Protein AF-A0A7J6CKR4-F1 (afdb_monomer_lite)

Structure (mmCIF, N/CA/C/O backbone):
data_AF-A0A7J6CKR4-F1
#
_entry.id   AF-A0A7J6CKR4-F1
#
loop_
_atom_site.group_PDB
_atom_site.id
_atom_site.type_symbol
_atom_site.label_atom_id
_atom_site.label_alt_id
_atom_site.label_comp_id
_atom_site.label_asym_id
_atom_site.label_entity_id
_atom_site.label_seq_id
_atom_site.pdbx_PDB_ins_code
_atom_site.Cartn_x
_atom_site.Cartn_y
_atom_site.Cartn_z
_atom_site.occupancy
_atom_site.B_iso_or_equiv
_atom_site.auth_seq_id
_atom_site.auth_comp_id
_atom_site.auth_asym_id
_atom_site.auth_atom_id
_atom_site.pdbx_PDB_model_num
ATOM 1 N N . MET A 1 1 ? 47.985 51.651 -27.385 1.00 38.03 1 MET A N 1
ATOM 2 C CA . MET A 1 1 ? 48.043 50.755 -26.209 1.00 38.03 1 MET A CA 1
ATOM 3 C C . MET A 1 1 ? 46.885 49.778 -26.305 1.00 38.03 1 MET A C 1
ATOM 5 O O . MET A 1 1 ? 45.749 50.221 -26.377 1.00 38.03 1 MET A O 1
ATOM 9 N N . LYS A 1 2 ? 47.169 48.479 -26.422 1.00 36.41 2 LYS A N 1
ATOM 10 C CA . LYS A 1 2 ? 46.171 47.414 -26.587 1.00 36.41 2 LYS A CA 1
ATOM 11 C C . LYS A 1 2 ? 46.397 46.436 -25.431 1.00 36.41 2 LYS A C 1
ATOM 13 O O . LYS A 1 2 ? 47.504 45.906 -25.356 1.00 36.41 2 LYS A O 1
ATOM 18 N N . PRO A 1 3 ? 45.452 46.262 -24.494 1.00 44.94 3 PRO A N 1
ATOM 19 C CA . PRO A 1 3 ? 45.670 45.364 -23.374 1.00 44.94 3 PRO A CA 1
ATOM 20 C C . PRO A 1 3 ? 45.504 43.923 -23.857 1.00 44.94 3 PRO A C 1
ATOM 22 O O . PRO A 1 3 ? 44.447 43.519 -24.341 1.00 44.94 3 PRO A O 1
ATOM 25 N N . THR A 1 4 ? 46.588 43.162 -23.758 1.00 44.41 4 THR A N 1
ATOM 26 C CA . THR A 1 4 ? 46.622 41.716 -23.959 1.00 44.41 4 THR A CA 1
ATOM 27 C C . THR A 1 4 ? 45.919 41.071 -22.768 1.00 44.41 4 THR A C 1
ATOM 29 O O . THR A 1 4 ? 46.426 41.093 -21.648 1.00 44.41 4 THR A O 1
ATOM 32 N N . MET A 1 5 ? 44.706 40.568 -22.990 1.00 39.56 5 MET A N 1
ATOM 33 C CA . MET A 1 5 ? 43.895 39.924 -21.960 1.00 39.56 5 MET A CA 1
ATOM 34 C C . MET A 1 5 ? 44.399 38.491 -21.753 1.00 39.56 5 MET A C 1
ATOM 36 O O . MET A 1 5 ? 44.348 37.667 -22.665 1.00 39.56 5 MET A O 1
ATOM 40 N N . ASN A 1 6 ? 44.944 38.229 -20.565 1.00 45.00 6 ASN A N 1
ATOM 41 C CA . ASN A 1 6 ? 45.543 36.956 -20.179 1.00 45.00 6 ASN A CA 1
ATOM 42 C C . ASN A 1 6 ? 44.523 35.807 -20.238 1.00 45.00 6 ASN A C 1
ATOM 44 O O . ASN A 1 6 ? 43.466 35.848 -19.613 1.00 45.00 6 ASN A O 1
ATOM 48 N N . GLN A 1 7 ? 44.897 34.765 -20.980 1.00 51.84 7 GLN A N 1
ATOM 49 C CA . GLN A 1 7 ? 44.116 33.575 -21.316 1.00 51.84 7 GLN A CA 1
ATOM 50 C C . GLN A 1 7 ? 44.560 32.311 -20.524 1.00 51.84 7 GLN A C 1
ATOM 52 O O . GLN A 1 7 ? 45.023 31.354 -21.144 1.00 51.84 7 GLN A O 1
ATOM 57 N N . PRO A 1 8 ? 44.453 32.254 -19.175 1.00 47.34 8 PRO A N 1
ATOM 58 C CA . PRO A 1 8 ? 44.511 30.965 -18.464 1.00 47.34 8 PRO A CA 1
ATOM 59 C C . PRO A 1 8 ? 43.254 30.612 -17.637 1.00 47.34 8 PRO A C 1
ATOM 61 O O . PRO A 1 8 ? 43.074 29.448 -17.286 1.00 47.34 8 PRO A O 1
ATOM 64 N N . GLU A 1 9 ? 42.346 31.557 -17.376 1.00 49.00 9 GLU A N 1
ATOM 65 C CA . GLU A 1 9 ? 41.228 31.377 -16.423 1.00 49.00 9 GLU A CA 1
ATOM 66 C C . GLU A 1 9 ? 39.993 30.675 -17.032 1.00 49.00 9 GLU A C 1
ATOM 68 O O . GLU A 1 9 ? 39.243 29.983 -16.345 1.00 49.00 9 GLU A O 1
ATOM 73 N N . THR A 1 10 ? 39.784 30.780 -18.348 1.00 50.75 10 THR A N 1
ATOM 74 C CA . THR A 1 10 ? 38.539 30.328 -1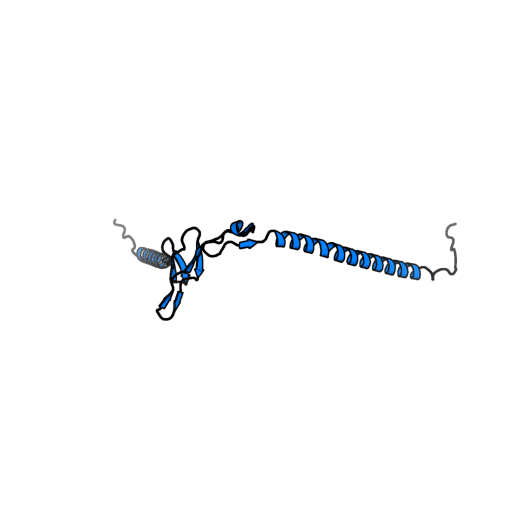9.003 1.00 50.75 10 THR A CA 1
ATOM 75 C C . THR A 1 10 ? 38.391 28.802 -19.041 1.00 50.75 10 THR A C 1
ATOM 77 O O . THR A 1 10 ? 37.280 28.281 -19.003 1.00 50.75 10 THR A O 1
ATOM 80 N N . LYS A 1 11 ? 39.506 28.059 -19.085 1.00 50.47 11 LYS A N 1
ATOM 81 C CA . LYS A 1 11 ? 39.495 26.588 -19.208 1.00 50.47 11 LYS A CA 1
ATOM 82 C C . LYS A 1 11 ? 39.153 25.878 -17.895 1.00 50.47 11 LYS A C 1
ATOM 84 O O . LYS A 1 11 ? 38.508 24.834 -17.928 1.00 50.47 11 LYS A O 1
ATOM 89 N N . ARG A 1 12 ? 39.548 26.442 -16.746 1.00 50.53 12 ARG A N 1
ATOM 90 C CA . ARG A 1 12 ? 39.212 25.881 -15.424 1.00 50.53 12 ARG A CA 1
ATOM 91 C C . ARG A 1 12 ? 37.741 26.081 -15.084 1.00 50.53 12 ARG A C 1
ATOM 93 O O . ARG A 1 12 ? 37.112 25.148 -14.601 1.00 50.53 12 ARG A O 1
ATOM 100 N N . VAL A 1 13 ? 37.183 27.247 -15.410 1.00 53.50 13 VAL A N 1
ATOM 101 C CA . VAL A 1 13 ? 35.751 27.519 -15.220 1.00 53.50 13 VAL A CA 1
ATOM 102 C C . VAL A 1 13 ? 34.911 26.563 -16.071 1.00 53.50 13 VAL A C 1
ATOM 104 O O . VAL A 1 13 ? 34.002 25.930 -15.546 1.00 53.50 13 VAL A O 1
ATOM 107 N N . LEU A 1 14 ? 35.273 26.356 -17.344 1.00 53.09 14 LEU A N 1
ATOM 108 C CA . LEU A 1 14 ? 34.549 25.432 -18.224 1.00 53.09 14 LEU A CA 1
ATOM 109 C C . LEU A 1 14 ? 34.577 23.979 -17.709 1.00 53.09 14 LEU A C 1
ATOM 111 O O . LEU A 1 14 ? 33.557 23.301 -17.739 1.00 53.09 14 LEU A O 1
ATOM 115 N N . ALA A 1 15 ? 35.718 23.511 -17.190 1.00 54.62 15 ALA A N 1
ATOM 116 C CA . ALA A 1 15 ? 35.852 22.158 -16.646 1.00 54.62 15 ALA A CA 1
ATOM 117 C C . ALA A 1 15 ? 35.028 21.941 -15.363 1.00 54.62 15 ALA A C 1
ATOM 119 O O . ALA A 1 15 ? 34.429 20.881 -15.193 1.00 54.62 15 ALA A O 1
ATOM 120 N N . ILE A 1 16 ? 34.948 22.951 -14.489 1.00 55.47 16 ILE A N 1
ATOM 121 C CA . ILE A 1 16 ? 34.110 22.909 -13.280 1.00 55.47 16 ILE A CA 1
ATOM 122 C C . ILE A 1 16 ? 32.621 22.894 -13.660 1.00 55.47 16 ILE A C 1
ATOM 124 O O . ILE A 1 16 ? 31.858 22.119 -13.089 1.00 55.47 16 ILE A O 1
ATOM 128 N N . PHE A 1 17 ? 32.213 23.673 -14.670 1.00 51.19 17 PHE A N 1
ATOM 129 C CA . PHE A 1 17 ? 30.841 23.648 -15.189 1.00 51.19 17 PHE A CA 1
ATOM 130 C C . PHE A 1 17 ? 30.470 22.288 -15.805 1.00 51.19 17 PHE A C 1
ATOM 132 O O . PHE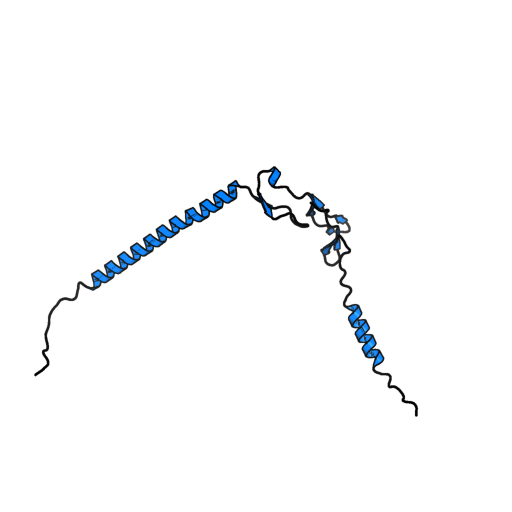 A 1 17 ? 29.384 21.779 -15.538 1.00 51.19 17 PHE A O 1
ATOM 139 N N . VAL A 1 18 ? 31.371 21.656 -16.565 1.00 54.53 18 VAL A N 1
ATOM 140 C CA . VAL A 1 18 ? 31.132 20.324 -17.157 1.00 54.53 18 VAL A CA 1
ATOM 141 C C . VAL A 1 18 ? 31.081 19.224 -16.085 1.00 54.53 18 VAL A C 1
ATOM 143 O O . VAL A 1 18 ? 30.229 18.337 -16.156 1.00 54.53 18 VAL A O 1
ATOM 146 N N . ALA A 1 19 ? 31.925 19.298 -15.051 1.00 50.88 19 ALA A N 1
ATOM 147 C CA . ALA A 1 19 ? 31.900 18.348 -13.937 1.00 50.88 19 ALA A CA 1
ATOM 148 C C . ALA A 1 19 ? 30.638 18.492 -13.065 1.00 50.88 19 ALA A C 1
ATOM 150 O O . ALA A 1 19 ? 30.070 17.484 -12.654 1.00 50.88 19 ALA A O 1
ATOM 151 N N . ALA A 1 20 ? 30.150 19.716 -12.836 1.00 51.53 20 ALA A N 1
ATOM 152 C CA . ALA A 1 20 ? 28.918 19.961 -12.082 1.00 51.53 20 ALA A CA 1
ATOM 153 C C . ALA A 1 20 ? 27.653 19.505 -12.835 1.00 51.53 20 ALA A C 1
ATOM 155 O O . ALA A 1 20 ? 26.733 18.971 -12.220 1.00 51.53 20 ALA A O 1
ATOM 156 N N . PHE A 1 21 ? 27.619 19.646 -14.166 1.00 52.44 21 PHE A N 1
ATOM 157 C CA . PHE A 1 21 ? 26.512 19.141 -14.990 1.00 52.44 21 PHE A CA 1
ATOM 158 C C . PHE A 1 21 ? 26.474 17.610 -15.084 1.00 52.44 21 PHE A C 1
ATOM 160 O O . PHE A 1 21 ? 25.407 17.031 -15.275 1.00 52.44 21 PHE A O 1
ATOM 167 N N . SER A 1 22 ? 27.616 16.944 -14.900 1.00 49.19 22 SER A N 1
ATOM 168 C CA . SER A 1 22 ? 27.716 15.481 -14.972 1.00 49.19 22 SER A CA 1
ATOM 169 C C . SER A 1 22 ? 27.164 14.759 -13.728 1.00 49.19 22 SER A C 1
ATOM 171 O O . SER A 1 22 ? 27.067 13.537 -13.736 1.00 49.19 22 SER A O 1
ATOM 173 N N . ILE A 1 23 ? 26.793 15.486 -12.664 1.00 55.91 23 ILE A N 1
ATOM 174 C CA . ILE A 1 23 ? 26.399 14.914 -11.359 1.00 55.91 23 ILE A CA 1
ATOM 175 C C . ILE A 1 23 ? 24.866 14.813 -11.176 1.00 55.91 23 ILE A C 1
ATOM 177 O O . ILE A 1 23 ? 24.402 14.236 -10.200 1.00 55.91 23 ILE A O 1
ATOM 181 N N . LEU A 1 24 ? 24.042 15.308 -12.107 1.00 53.34 24 LEU A N 1
ATOM 182 C CA . LEU A 1 24 ? 22.597 15.489 -11.862 1.00 53.34 24 LEU A CA 1
ATOM 183 C C . LEU A 1 24 ? 21.646 14.704 -12.776 1.00 53.34 24 LEU A C 1
ATOM 185 O O . LEU A 1 24 ? 20.456 15.000 -12.810 1.00 53.34 24 LEU A O 1
ATOM 189 N N . CYS A 1 25 ? 22.112 13.659 -13.460 1.00 53.19 25 CYS A N 1
ATOM 190 C CA . CYS A 1 25 ? 21.195 12.689 -14.070 1.00 53.19 25 CYS A CA 1
ATOM 191 C C . CYS A 1 25 ? 20.771 11.643 -13.031 1.00 53.19 25 CYS A C 1
ATOM 193 O O . CYS A 1 25 ? 21.119 10.470 -13.135 1.00 53.19 25 CYS A O 1
ATOM 195 N N . VAL A 1 26 ? 20.030 12.071 -12.006 1.00 57.22 26 VAL A N 1
ATOM 196 C CA . VAL A 1 26 ? 19.248 11.125 -11.204 1.00 57.22 26 VAL A CA 1
ATOM 197 C C . VAL A 1 26 ? 18.140 10.635 -12.127 1.00 57.22 26 VAL A C 1
ATOM 199 O O . VAL A 1 26 ? 17.265 11.410 -12.505 1.00 57.22 26 VAL A O 1
ATOM 202 N N . ALA A 1 27 ? 18.217 9.378 -12.559 1.00 62.31 27 ALA A N 1
ATOM 203 C CA . ALA A 1 27 ? 17.172 8.751 -13.355 1.00 62.31 27 ALA A CA 1
ATOM 204 C C . ALA A 1 27 ? 15.912 8.618 -12.486 1.00 62.31 27 ALA A C 1
ATOM 206 O O . ALA A 1 27 ? 15.723 7.632 -11.779 1.00 62.31 27 ALA A O 1
ATOM 207 N N . THR A 1 28 ? 15.076 9.652 -12.475 1.00 75.88 28 THR A N 1
ATOM 208 C CA . THR A 1 28 ? 13.757 9.597 -11.851 1.00 75.88 28 THR A CA 1
ATOM 209 C C . THR A 1 28 ? 12.802 8.880 -12.791 1.00 75.88 28 THR A C 1
ATOM 211 O O . THR A 1 28 ? 12.837 9.105 -14.004 1.00 75.88 28 THR A O 1
ATOM 214 N N . CYS A 1 29 ? 11.934 8.031 -12.244 1.00 85.69 29 CYS A N 1
ATOM 215 C CA . CYS A 1 29 ? 10.893 7.395 -13.038 1.00 85.69 29 CYS A CA 1
ATOM 216 C C . CYS A 1 29 ? 9.998 8.443 -13.728 1.00 85.69 29 CYS A C 1
ATOM 218 O O . CYS A 1 29 ? 9.786 9.526 -13.173 1.00 85.69 29 CYS A O 1
ATOM 220 N N . PRO A 1 30 ? 9.475 8.141 -14.931 1.00 86.62 30 PRO A N 1
ATOM 221 C CA . PRO A 1 30 ? 8.545 9.024 -15.627 1.00 86.62 30 PRO A CA 1
ATOM 222 C C . PRO A 1 30 ? 7.242 9.201 -14.833 1.00 86.62 30 PRO A C 1
ATOM 224 O O . PRO A 1 30 ? 6.963 8.461 -13.887 1.00 86.62 30 PRO A O 1
ATOM 227 N N . GLU A 1 31 ? 6.415 10.170 -15.231 1.00 86.94 31 GLU A N 1
ATOM 228 C CA . GLU A 1 31 ? 5.111 10.392 -14.597 1.00 86.94 31 GLU A CA 1
ATOM 229 C C . GLU A 1 31 ? 4.264 9.106 -14.567 1.00 86.94 31 GLU A C 1
ATOM 231 O O . GLU A 1 31 ? 4.330 8.264 -15.467 1.00 86.94 31 GLU A O 1
ATOM 236 N N . ASN A 1 32 ? 3.461 8.949 -13.511 1.00 86.25 32 ASN A N 1
ATOM 237 C CA . ASN A 1 32 ? 2.629 7.766 -13.250 1.00 86.25 32 ASN A CA 1
ATOM 238 C C . ASN A 1 32 ? 3.400 6.452 -13.048 1.00 86.25 32 ASN A C 1
ATOM 240 O O . ASN A 1 32 ? 2.818 5.375 -13.185 1.00 86.25 32 ASN A O 1
ATOM 244 N N . HIS A 1 33 ? 4.685 6.531 -12.701 1.00 91.94 33 HIS A N 1
ATOM 245 C CA . HIS A 1 33 ? 5.486 5.377 -12.320 1.00 91.94 33 HIS A CA 1
ATOM 246 C C . HIS A 1 33 ? 6.082 5.555 -10.926 1.00 91.94 33 HIS A C 1
ATOM 248 O O . HIS A 1 33 ? 6.362 6.669 -10.483 1.00 91.94 33 HIS A O 1
ATOM 254 N N . PHE A 1 34 ? 6.321 4.436 -10.254 1.00 90.56 34 PHE A N 1
ATOM 255 C CA . PHE A 1 34 ? 7.049 4.376 -8.997 1.00 90.56 34 PHE A CA 1
ATOM 256 C C . PHE A 1 34 ? 8.311 3.535 -9.159 1.00 90.56 34 PHE A C 1
ATOM 258 O O . PHE A 1 34 ? 8.355 2.578 -9.937 1.00 90.56 34 PHE A O 1
ATOM 265 N N . GLN A 1 35 ? 9.352 3.906 -8.423 1.00 89.81 35 GLN A N 1
ATOM 266 C CA . GLN A 1 35 ? 10.630 3.210 -8.458 1.00 89.81 35 GLN A CA 1
ATOM 267 C C . GLN A 1 35 ? 10.608 2.023 -7.492 1.00 89.81 35 GLN A C 1
ATOM 269 O O . GLN A 1 35 ? 10.261 2.182 -6.321 1.00 89.81 35 GLN A O 1
ATOM 274 N N . VAL A 1 36 ? 10.993 0.840 -7.974 1.00 87.06 36 VAL A N 1
ATOM 275 C CA . VAL A 1 36 ? 11.148 -0.370 -7.141 1.00 87.06 36 VAL A CA 1
ATOM 276 C C . VAL A 1 36 ? 12.617 -0.727 -6.936 1.00 87.06 36 VAL A C 1
ATOM 278 O O . VAL A 1 36 ? 12.996 -1.201 -5.865 1.00 87.06 36 VAL A O 1
ATOM 281 N N . HIS A 1 37 ? 13.450 -0.490 -7.948 1.00 82.94 37 HIS A N 1
ATOM 282 C CA . HIS A 1 37 ? 14.905 -0.651 -7.904 1.00 82.94 37 HIS A CA 1
ATOM 283 C C . HIS A 1 37 ? 15.583 0.507 -8.642 1.00 82.94 37 HIS A C 1
ATOM 285 O O . HIS A 1 37 ? 14.909 1.232 -9.371 1.00 82.94 37 HIS A O 1
ATOM 291 N N . GLU A 1 38 ? 16.902 0.672 -8.472 1.00 77.00 38 GLU A N 1
ATOM 292 C CA . GLU A 1 38 ? 17.681 1.811 -9.003 1.00 77.00 38 GLU A CA 1
ATOM 293 C C . GLU A 1 38 ? 17.367 2.151 -10.469 1.00 77.00 38 GLU A C 1
ATOM 295 O O . GLU A 1 38 ? 17.322 3.325 -10.825 1.00 77.00 38 GLU A O 1
ATOM 300 N N . THR A 1 39 ? 17.062 1.151 -11.300 1.00 81.06 39 THR A N 1
ATOM 301 C CA . THR A 1 39 ? 16.717 1.329 -12.719 1.00 81.06 39 THR A CA 1
ATOM 302 C C . THR A 1 39 ? 15.322 0.824 -13.106 1.00 81.06 39 THR A C 1
ATOM 304 O O . THR A 1 39 ? 14.930 0.975 -14.262 1.00 81.06 39 THR A O 1
ATOM 307 N N . LEU A 1 40 ? 14.557 0.236 -12.175 1.00 87.81 40 LEU A N 1
ATOM 308 C CA . LEU A 1 40 ? 13.265 -0.388 -12.475 1.00 87.81 40 LEU A CA 1
ATOM 309 C C . LEU A 1 40 ? 12.098 0.493 -12.020 1.00 87.81 40 LEU A C 1
ATOM 311 O O . LEU A 1 40 ? 11.855 0.669 -10.820 1.00 87.81 40 LEU A O 1
ATOM 315 N N . CYS A 1 41 ? 11.349 0.980 -13.007 1.00 89.88 41 CYS A N 1
ATOM 316 C CA . CYS A 1 41 ? 10.143 1.777 -12.831 1.00 89.88 41 CYS A CA 1
ATOM 317 C C . CYS A 1 41 ? 8.901 0.949 -13.163 1.00 89.88 41 CYS A C 1
ATOM 319 O O . CYS A 1 41 ? 8.796 0.367 -14.242 1.00 89.88 41 CYS A O 1
ATOM 321 N N . CYS A 1 42 ? 7.939 0.940 -12.249 1.00 91.25 42 CYS A N 1
ATOM 322 C CA . CYS A 1 42 ? 6.677 0.231 -12.391 1.00 91.25 42 CYS A CA 1
ATOM 323 C C . CYS A 1 42 ? 5.524 1.225 -12.569 1.00 91.25 42 CYS A C 1
ATOM 325 O O . CYS A 1 42 ? 5.532 2.288 -11.956 1.00 91.25 42 CYS A O 1
ATOM 327 N N . LEU A 1 43 ? 4.513 0.873 -13.364 1.00 92.12 43 LEU A N 1
ATOM 328 C CA . LEU A 1 43 ? 3.295 1.677 -13.522 1.00 92.12 43 LEU A CA 1
ATOM 329 C C . LEU A 1 43 ? 2.503 1.766 -12.211 1.00 92.12 43 LEU A C 1
ATOM 331 O O . LEU A 1 43 ? 2.286 0.757 -11.542 1.00 92.12 43 LEU A O 1
ATOM 335 N N . ASN A 1 44 ? 2.026 2.963 -11.874 1.00 92.88 44 ASN A N 1
ATOM 336 C CA . ASN A 1 44 ? 1.096 3.161 -10.767 1.00 92.88 44 ASN A CA 1
ATOM 337 C C . ASN A 1 44 ? -0.252 2.481 -11.063 1.00 92.88 44 ASN A C 1
ATOM 339 O O . ASN A 1 44 ? -0.704 2.429 -12.209 1.00 92.88 44 ASN A O 1
ATOM 343 N N . CYS A 1 45 ? -0.915 1.996 -10.013 1.00 93.69 45 CYS A N 1
ATOM 344 C CA . CYS A 1 45 ? -2.300 1.542 -10.102 1.00 93.69 45 CYS A CA 1
ATOM 345 C C . CYS A 1 45 ? -3.264 2.726 -10.278 1.00 93.69 45 CYS A C 1
ATOM 347 O O . CYS A 1 45 ? -2.915 3.872 -9.984 1.00 93.69 45 CYS A O 1
ATOM 349 N N . GLN A 1 46 ? -4.479 2.444 -10.757 1.00 93.81 46 GLN A N 1
ATOM 350 C CA . GLN A 1 46 ? -5.531 3.455 -10.862 1.00 93.81 46 GLN A CA 1
ATOM 351 C C . GLN A 1 46 ? -6.013 3.913 -9.481 1.00 93.81 46 GLN A C 1
ATOM 353 O O . GLN A 1 46 ? -5.788 3.261 -8.461 1.00 93.81 46 GLN A O 1
ATOM 358 N N . GLU A 1 47 ? -6.695 5.054 -9.451 1.00 92.44 47 GLU A N 1
ATOM 359 C CA . GLU A 1 47 ? -7.286 5.570 -8.223 1.00 92.44 47 GLU A CA 1
ATOM 360 C C . GLU A 1 47 ? -8.349 4.603 -7.679 1.00 92.44 47 GLU A C 1
ATOM 362 O O . GLU A 1 47 ? -9.244 4.165 -8.401 1.00 92.44 47 GLU A O 1
ATOM 367 N N . GLY A 1 48 ? -8.246 4.270 -6.391 1.00 93.19 48 GLY A N 1
ATOM 368 C CA . GLY A 1 48 ? -9.098 3.262 -5.754 1.00 93.19 48 GLY A CA 1
ATOM 369 C C . GLY A 1 48 ? -8.539 1.836 -5.789 1.00 93.19 48 GLY A C 1
ATOM 370 O O . GLY A 1 48 ? -9.173 0.949 -5.212 1.00 93.19 48 GLY A O 1
ATOM 371 N N . ASP A 1 49 ? -7.354 1.639 -6.372 1.00 96.38 49 ASP A N 1
ATOM 372 C CA . ASP A 1 49 ? -6.586 0.398 -6.317 1.00 96.38 49 ASP A CA 1
ATOM 373 C C . ASP A 1 49 ? -5.272 0.589 -5.541 1.00 96.38 49 ASP A C 1
ATOM 375 O O . ASP A 1 49 ? -4.736 1.693 -5.425 1.00 96.38 49 ASP A O 1
ATOM 379 N N . TYR A 1 50 ? -4.720 -0.516 -5.044 1.00 95.31 50 TYR A N 1
ATOM 380 C CA . TYR A 1 50 ? -3.404 -0.568 -4.415 1.00 95.31 50 TYR A CA 1
ATOM 381 C C . TYR A 1 50 ? -2.527 -1.645 -5.059 1.00 95.31 50 TYR A C 1
ATOM 383 O O . TYR A 1 50 ? -3.009 -2.633 -5.623 1.00 95.31 50 TYR A O 1
ATOM 391 N N . VAL A 1 51 ? -1.212 -1.471 -4.945 1.00 95.75 51 VAL A N 1
ATOM 392 C CA . VAL A 1 51 ? -0.216 -2.432 -5.416 1.00 95.75 51 VAL A CA 1
ATOM 393 C C . VAL A 1 51 ? -0.210 -3.648 -4.487 1.00 95.75 51 VAL A C 1
ATOM 395 O O . VAL A 1 51 ? 0.353 -3.618 -3.394 1.00 95.75 51 VAL A O 1
ATOM 398 N N . ALA A 1 52 ? -0.828 -4.741 -4.931 1.00 94.44 52 ALA A N 1
ATOM 399 C CA . ALA A 1 52 ? -0.810 -6.025 -4.233 1.00 94.44 52 ALA A CA 1
ATOM 400 C C . ALA A 1 52 ? 0.472 -6.820 -4.518 1.00 94.44 52 ALA A C 1
ATOM 402 O O . ALA A 1 52 ? 0.907 -7.630 -3.697 1.00 94.44 52 ALA A O 1
ATOM 403 N N . ARG A 1 53 ? 1.081 -6.596 -5.688 1.00 93.00 53 ARG A N 1
ATOM 404 C CA . ARG A 1 53 ? 2.395 -7.137 -6.047 1.00 93.00 53 ARG A CA 1
ATOM 405 C C . ARG A 1 53 ? 3.154 -6.134 -6.905 1.00 93.00 53 ARG A C 1
ATOM 407 O O . ARG A 1 53 ? 2.636 -5.680 -7.925 1.00 93.00 53 ARG A O 1
ATOM 414 N N . ASN A 1 54 ? 4.387 -5.838 -6.502 1.00 92.69 54 ASN A N 1
ATOM 415 C CA . ASN A 1 54 ? 5.299 -5.001 -7.279 1.00 92.69 54 ASN A CA 1
ATOM 416 C C . ASN A 1 54 ? 5.672 -5.674 -8.604 1.00 92.69 54 ASN A C 1
ATOM 418 O O . ASN A 1 54 ? 5.655 -6.904 -8.707 1.00 92.69 54 ASN A O 1
ATOM 422 N N . CYS A 1 55 ? 6.055 -4.860 -9.590 1.00 91.31 55 CYS A N 1
ATOM 423 C CA . CYS A 1 55 ? 6.692 -5.387 -10.787 1.00 91.31 55 CYS A CA 1
ATOM 424 C C . CYS A 1 55 ? 8.104 -5.891 -10.454 1.00 91.31 55 CYS A C 1
ATOM 426 O O . CYS A 1 55 ? 8.742 -5.421 -9.507 1.00 91.31 55 CYS A O 1
ATOM 428 N N . SER A 1 56 ? 8.576 -6.882 -11.200 1.00 91.31 56 SER A N 1
ATOM 429 C CA . SER A 1 56 ? 9.910 -7.449 -11.029 1.00 91.31 56 SER A CA 1
ATOM 430 C C . SER A 1 56 ? 10.472 -7.918 -12.361 1.00 91.31 56 SER A C 1
ATOM 432 O O . SER A 1 56 ? 9.733 -8.291 -13.272 1.00 91.31 56 SER A O 1
ATOM 434 N N . GLU A 1 57 ? 11.794 -7.925 -12.459 1.00 88.75 57 GLU A N 1
ATOM 435 C CA . GLU A 1 57 ? 12.519 -8.491 -13.586 1.00 88.75 57 GLU A CA 1
ATOM 436 C C . GLU A 1 57 ? 13.402 -9.625 -13.060 1.00 88.75 57 GLU A C 1
ATOM 438 O O . GLU A 1 57 ? 14.261 -9.412 -12.204 1.00 88.75 57 GLU A O 1
ATOM 443 N N . ALA A 1 58 ? 13.162 -10.852 -13.524 1.00 84.06 58 ALA A N 1
ATOM 444 C CA . ALA A 1 58 ? 13.945 -12.019 -13.130 1.00 84.06 58 ALA A CA 1
ATOM 445 C C . ALA A 1 58 ? 14.264 -12.874 -14.358 1.00 84.06 58 ALA A C 1
ATOM 447 O O . ALA A 1 58 ? 13.360 -13.336 -15.050 1.00 84.06 58 ALA A O 1
ATOM 448 N N . HIS A 1 59 ? 15.554 -13.102 -14.627 1.00 83.88 59 HIS A N 1
ATOM 449 C CA . HIS A 1 59 ? 16.035 -13.939 -15.739 1.00 83.88 59 HIS A CA 1
ATOM 450 C C . HIS A 1 59 ? 15.456 -13.559 -17.119 1.00 83.88 59 HIS A C 1
ATOM 452 O O . HIS A 1 5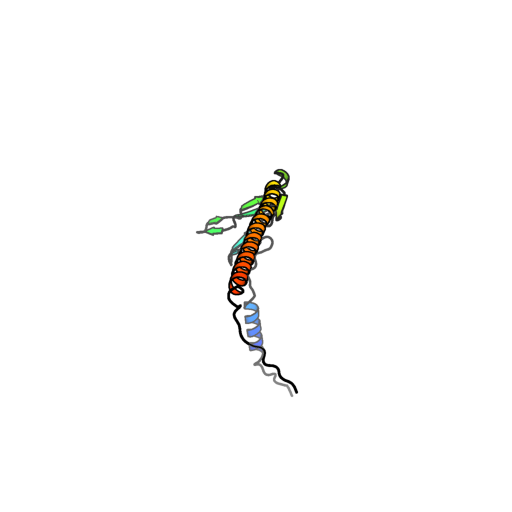9 ? 15.131 -14.428 -17.925 1.00 83.88 59 HIS A O 1
ATOM 458 N N . GLY A 1 60 ? 15.299 -12.258 -17.387 1.00 78.94 60 GLY A N 1
ATOM 459 C CA . GLY A 1 60 ? 14.714 -11.747 -18.633 1.00 78.94 60 GLY A CA 1
ATOM 460 C C . GLY A 1 60 ? 13.183 -11.828 -18.701 1.00 78.94 60 GLY A C 1
ATOM 461 O O . GLY A 1 60 ? 12.592 -11.356 -19.671 1.00 78.94 60 GLY A O 1
ATOM 462 N N . LEU A 1 61 ? 12.523 -12.378 -17.675 1.00 82.06 61 LEU A N 1
ATOM 463 C CA . LEU A 1 61 ? 11.071 -12.371 -17.550 1.00 82.06 61 LEU A CA 1
ATOM 464 C C . LEU A 1 61 ? 10.620 -11.147 -16.745 1.00 82.06 61 LEU A C 1
ATOM 466 O O . LEU A 1 61 ? 10.988 -10.979 -15.581 1.00 82.06 61 LEU A O 1
ATOM 470 N N . HIS A 1 62 ? 9.797 -10.312 -17.373 1.00 83.69 62 HIS A N 1
ATOM 471 C CA . HIS A 1 62 ? 9.196 -9.140 -16.746 1.00 83.69 62 HIS A CA 1
ATOM 472 C C . HIS A 1 62 ? 7.824 -9.498 -16.175 1.00 83.69 62 HIS A C 1
ATOM 474 O O . HIS A 1 62 ? 6.913 -9.886 -16.907 1.00 83.69 62 HIS A O 1
ATOM 480 N N . THR A 1 63 ? 7.667 -9.346 -14.863 1.00 90.25 63 THR A N 1
ATOM 481 C CA . THR A 1 63 ? 6.373 -9.444 -14.183 1.00 90.25 63 THR A CA 1
ATOM 482 C C . THR A 1 63 ? 5.839 -8.037 -13.968 1.00 90.25 63 THR A C 1
ATOM 484 O O . THR A 1 63 ? 6.510 -7.219 -13.347 1.00 90.25 63 THR A O 1
ATOM 487 N N . GLY A 1 64 ? 4.641 -7.749 -14.480 1.00 90.62 64 GLY A N 1
ATOM 488 C CA . GLY A 1 64 ? 3.977 -6.459 -14.286 1.00 90.62 64 GLY A CA 1
ATOM 489 C C . GLY A 1 64 ? 3.478 -6.238 -12.854 1.00 90.62 64 GLY A C 1
ATOM 490 O O . GLY A 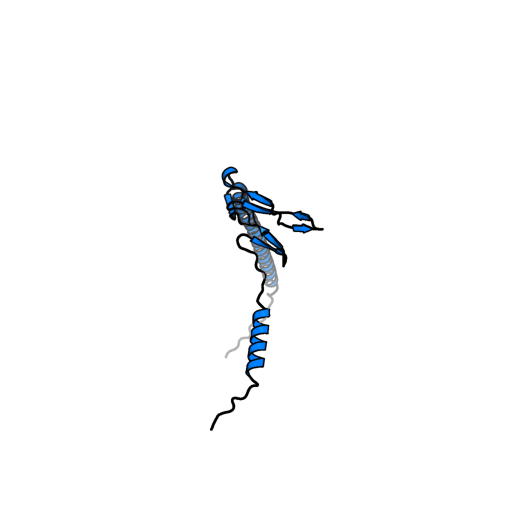1 64 ? 3.536 -7.126 -12.005 1.00 90.62 64 GLY A O 1
ATOM 491 N N . VAL A 1 65 ? 2.957 -5.038 -12.597 1.00 94.31 65 VAL A N 1
ATOM 492 C CA . VAL A 1 65 ? 2.294 -4.709 -11.327 1.00 94.31 65 VAL A CA 1
ATOM 493 C C . VAL A 1 65 ? 0.954 -5.433 -11.242 1.00 94.31 65 VAL A C 1
ATOM 495 O O . VAL A 1 65 ? 0.192 -5.448 -12.208 1.00 94.31 65 VAL A O 1
ATOM 498 N N . LEU A 1 66 ? 0.651 -6.004 -10.076 1.00 95.12 66 LEU A N 1
ATOM 499 C CA . LEU A 1 66 ? -0.689 -6.492 -9.761 1.00 95.12 66 LEU A CA 1
ATOM 500 C C . LEU A 1 66 ? -1.403 -5.468 -8.882 1.00 95.12 66 LEU A C 1
ATOM 502 O O . LEU A 1 66 ? -1.005 -5.248 -7.735 1.00 95.12 66 LEU A O 1
ATOM 506 N N . CYS A 1 67 ? -2.466 -4.888 -9.425 1.00 96.06 67 CYS A N 1
ATOM 507 C CA . CYS A 1 67 ? -3.333 -3.948 -8.731 1.00 96.06 67 CYS A CA 1
ATOM 508 C C . CYS A 1 67 ? -4.579 -4.669 -8.222 1.00 96.06 67 CYS A C 1
ATOM 510 O O . CYS A 1 67 ? -5.210 -5.416 -8.970 1.00 96.06 67 CYS A O 1
ATOM 512 N N . ASN A 1 68 ? -4.930 -4.426 -6.963 1.00 97.06 68 ASN A N 1
ATOM 513 C CA . ASN A 1 68 ? -6.175 -4.899 -6.375 1.00 97.06 68 ASN A CA 1
ATOM 514 C C . ASN A 1 68 ? -7.033 -3.708 -5.943 1.00 97.06 68 ASN A C 1
ATOM 516 O O . ASN A 1 68 ? -6.484 -2.715 -5.463 1.00 97.06 68 ASN A O 1
ATOM 520 N N . PRO A 1 69 ? -8.367 -3.825 -6.023 1.00 96.62 69 PRO A N 1
ATOM 521 C CA . PRO A 1 69 ? -9.258 -2.781 -5.551 1.00 96.62 69 PRO A CA 1
ATOM 522 C C . PRO A 1 69 ? -9.195 -2.650 -4.034 1.00 96.62 69 PRO A C 1
ATOM 524 O O . PRO A 1 69 ? -9.193 -3.647 -3.306 1.00 96.62 69 PRO A O 1
ATOM 527 N N . CYS A 1 70 ? -9.211 -1.407 -3.560 1.00 95.38 70 CYS A N 1
ATOM 528 C CA . CYS A 1 70 ? -9.256 -1.101 -2.140 1.00 95.38 70 CYS A CA 1
ATOM 529 C C . CYS A 1 70 ? -10.516 -1.693 -1.498 1.00 95.38 70 CYS A C 1
ATOM 531 O O . CYS A 1 70 ? -11.653 -1.495 -1.956 1.00 95.38 70 CYS A O 1
ATOM 533 N N . ARG A 1 71 ? -10.330 -2.384 -0.374 1.00 94.06 71 ARG A N 1
ATOM 534 C CA . ARG A 1 71 ? -11.438 -2.936 0.399 1.00 94.06 71 ARG A CA 1
ATOM 535 C C . ARG A 1 71 ? -12.292 -1.813 0.992 1.00 94.06 71 ARG A C 1
ATOM 537 O O . ARG A 1 71 ? -11.784 -0.814 1.502 1.00 94.06 71 ARG A O 1
ATOM 544 N N . ARG A 1 72 ? -13.616 -2.008 0.992 1.00 93.06 72 ARG A N 1
ATOM 545 C CA . ARG A 1 72 ? -14.580 -1.128 1.677 1.00 93.06 72 ARG A CA 1
ATOM 546 C C . ARG A 1 72 ? -15.063 -1.774 2.972 1.00 93.06 72 ARG A C 1
ATOM 548 O O . ARG A 1 72 ? -15.806 -2.752 2.924 1.00 93.06 72 ARG A O 1
ATOM 555 N N . CYS A 1 73 ? -14.684 -1.207 4.115 1.00 90.94 73 CYS A N 1
ATOM 556 C CA . CYS A 1 73 ? -15.028 -1.747 5.437 1.00 90.94 73 CYS A CA 1
ATOM 557 C C . CYS A 1 73 ? -16.539 -1.715 5.733 1.00 90.94 73 CYS A C 1
ATOM 559 O O . CYS A 1 73 ? -17.068 -2.614 6.386 1.00 90.94 73 CYS A O 1
ATOM 561 N N . GLU A 1 74 ? -17.256 -0.723 5.193 1.00 87.25 74 GLU A N 1
ATOM 562 C CA . GLU A 1 74 ? -18.693 -0.528 5.434 1.00 87.25 74 GLU A CA 1
ATOM 563 C C . GLU A 1 74 ? -19.551 -1.711 4.974 1.00 87.25 74 GLU A C 1
ATOM 565 O O . GLU A 1 74 ? -20.517 -2.062 5.651 1.00 87.25 74 GLU A O 1
ATOM 570 N N . LYS A 1 75 ? -19.168 -2.384 3.876 1.00 83.44 75 LYS A N 1
ATOM 571 C CA . LYS A 1 75 ? -19.881 -3.575 3.377 1.00 83.44 75 LYS A CA 1
ATOM 572 C C . LYS A 1 75 ? -19.921 -4.713 4.399 1.00 83.44 75 LYS A C 1
ATOM 574 O O . LYS A 1 75 ? -20.845 -5.518 4.364 1.00 83.44 75 LYS A O 1
ATOM 579 N N . ASN A 1 76 ? -18.952 -4.752 5.312 1.00 78.88 76 ASN A N 1
ATOM 580 C CA . ASN A 1 76 ? -18.797 -5.820 6.295 1.00 78.88 76 ASN A CA 1
ATOM 581 C C . ASN A 1 76 ? -19.215 -5.375 7.710 1.00 78.88 76 ASN A C 1
ATOM 583 O O . ASN A 1 76 ? -18.990 -6.104 8.673 1.00 78.88 76 ASN A O 1
ATOM 587 N N . GLY A 1 77 ? -19.793 -4.174 7.865 1.00 84.81 77 GLY A N 1
ATOM 588 C CA . GLY A 1 77 ? -20.129 -3.606 9.178 1.00 84.81 77 GLY A CA 1
ATOM 589 C C . GLY A 1 77 ? -18.905 -3.235 10.032 1.00 84.81 77 GLY A C 1
ATOM 590 O O . GLY A 1 77 ? -19.025 -3.001 11.239 1.00 84.81 77 GLY A O 1
ATOM 591 N N . GLU A 1 78 ? -17.725 -3.181 9.416 1.00 90.56 78 GLU A N 1
ATOM 592 C CA . GLU A 1 78 ? -16.456 -2.814 10.039 1.00 90.56 78 GLU A CA 1
ATOM 593 C C . GLU A 1 78 ? -16.231 -1.298 9.944 1.00 90.56 78 GLU A C 1
ATOM 595 O O . GLU A 1 78 ? -16.837 -0.605 9.126 1.00 90.56 78 GLU A O 1
ATOM 600 N N . ILE A 1 79 ? -15.359 -0.768 10.801 1.00 90.69 79 ILE A N 1
ATOM 601 C CA . ILE A 1 79 ? -14.919 0.628 10.732 1.00 90.69 79 ILE A CA 1
ATOM 602 C C . ILE A 1 79 ? -13.559 0.716 10.047 1.00 90.69 79 ILE A C 1
ATOM 604 O O . ILE A 1 79 ? -12.692 -0.136 10.258 1.00 90.69 79 ILE A O 1
ATOM 608 N N . THR A 1 80 ? -13.369 1.765 9.253 1.00 93.12 80 THR A N 1
ATOM 609 C CA . THR A 1 80 ? -12.071 2.086 8.661 1.00 93.12 80 THR A CA 1
ATOM 610 C C . THR A 1 80 ? -11.121 2.569 9.752 1.00 93.12 80 THR A C 1
ATOM 612 O O . THR A 1 80 ? -11.431 3.510 10.484 1.00 93.12 80 THR A O 1
ATOM 615 N N . VAL A 1 81 ? -9.974 1.905 9.873 1.00 93.25 81 VAL A N 1
ATOM 616 C CA . VAL A 1 81 ? -8.876 2.291 10.770 1.00 93.25 81 VAL A CA 1
ATOM 617 C C . VAL A 1 81 ? -7.867 3.145 10.018 1.00 93.25 81 VAL A C 1
ATOM 619 O O . VAL A 1 81 ? -7.449 4.184 10.520 1.00 93.25 81 VAL A O 1
ATOM 622 N N . SER A 1 82 ? -7.509 2.722 8.806 1.00 93.81 82 SER A N 1
ATOM 623 C CA . SER A 1 82 ? -6.646 3.477 7.907 1.00 93.81 82 SER A CA 1
ATOM 624 C C . SER A 1 82 ? -7.203 3.441 6.494 1.00 93.81 82 SER A C 1
ATOM 626 O O . SER A 1 82 ? -7.720 2.417 6.040 1.00 93.81 82 SER A O 1
ATOM 628 N N . ASN A 1 83 ? -7.077 4.569 5.803 1.00 94.62 83 ASN A N 1
ATOM 629 C CA . ASN A 1 83 ? -7.471 4.675 4.407 1.00 94.62 83 ASN A CA 1
ATOM 630 C C . ASN A 1 83 ? -6.524 3.868 3.514 1.00 94.62 83 ASN A C 1
ATOM 632 O O . ASN A 1 83 ? -5.360 3.651 3.862 1.00 94.62 83 ASN A O 1
ATOM 636 N N . CYS A 1 84 ? -7.043 3.445 2.363 1.00 94.88 84 CYS A N 1
ATOM 637 C CA . CYS A 1 84 ? -6.243 2.833 1.314 1.00 94.88 84 CYS A CA 1
ATOM 638 C C . CYS A 1 84 ? -5.192 3.820 0.793 1.00 94.88 84 CYS A C 1
ATOM 640 O O . CYS A 1 84 ? -5.444 5.025 0.712 1.00 94.88 84 CYS A O 1
ATOM 642 N N . THR A 1 85 ? -4.033 3.299 0.413 1.00 94.56 85 THR A N 1
ATOM 643 C CA . THR A 1 85 ? -2.979 4.054 -0.264 1.00 94.56 85 THR A CA 1
ATOM 644 C C . THR A 1 85 ? -2.534 3.296 -1.504 1.00 94.56 85 THR A C 1
ATOM 646 O O . THR A 1 85 ? -2.896 2.139 -1.703 1.00 94.56 85 THR A O 1
ATOM 649 N N . GLN A 1 86 ? -1.675 3.917 -2.308 1.00 91.94 86 GLN A N 1
ATOM 650 C CA . GLN A 1 86 ? -1.089 3.273 -3.478 1.00 91.94 86 GLN A CA 1
ATOM 651 C C . GLN A 1 86 ? -0.401 1.931 -3.160 1.00 91.94 86 GLN A C 1
ATOM 653 O O . GLN A 1 86 ? -0.386 1.044 -4.007 1.00 91.94 86 GLN A O 1
ATOM 658 N N . PHE A 1 87 ? 0.155 1.758 -1.957 1.00 93.56 87 PHE A N 1
ATOM 659 C CA . PHE A 1 87 ? 0.950 0.577 -1.590 1.00 93.56 87 PHE A CA 1
ATOM 660 C C . PHE A 1 87 ? 0.352 -0.226 -0.432 1.00 93.56 87 PHE A C 1
ATOM 662 O O . PHE A 1 87 ? 0.988 -1.148 0.077 1.00 93.56 87 PHE A O 1
ATOM 669 N N . SER A 1 88 ? -0.852 0.122 0.022 1.00 94.12 88 SER A N 1
ATOM 670 C CA . SER A 1 88 ? -1.489 -0.559 1.146 1.00 94.12 88 SER A CA 1
ATOM 671 C C . SER A 1 88 ? -3.004 -0.553 1.024 1.00 94.12 88 SER A C 1
ATOM 673 O O . SER A 1 88 ? -3.604 0.503 0.828 1.00 94.12 88 SER A O 1
ATOM 675 N N . ASP A 1 89 ? -3.622 -1.710 1.249 1.00 95.81 89 ASP A N 1
ATOM 676 C CA . ASP A 1 89 ? -5.078 -1.821 1.340 1.00 95.81 89 ASP A CA 1
ATOM 677 C C . ASP A 1 89 ? -5.642 -1.041 2.547 1.00 95.81 89 ASP A C 1
ATOM 679 O O . ASP A 1 89 ? -4.930 -0.694 3.498 1.00 95.81 89 ASP A O 1
ATOM 683 N N . THR A 1 90 ? -6.949 -0.796 2.520 1.00 94.94 90 THR A N 1
ATOM 684 C CA . THR A 1 90 ? -7.719 -0.252 3.637 1.00 94.94 90 THR A CA 1
ATOM 685 C C . THR A 1 90 ? -7.635 -1.190 4.843 1.00 94.94 90 THR A C 1
ATOM 687 O O . THR A 1 90 ? -8.017 -2.360 4.759 1.00 94.94 90 THR A O 1
ATOM 690 N N . GLN A 1 91 ? -7.228 -0.680 6.008 1.00 94.44 91 GLN A N 1
ATOM 691 C CA . GLN A 1 91 ? -7.340 -1.460 7.240 1.00 94.44 91 GLN A CA 1
ATOM 692 C C . GLN A 1 91 ? -8.729 -1.300 7.845 1.00 94.44 91 GLN A C 1
ATOM 694 O O . GLN A 1 91 ? -9.165 -0.193 8.173 1.00 94.44 91 GLN A O 1
ATOM 699 N N . CYS A 1 92 ? -9.396 -2.432 8.045 1.00 92.81 92 CYS A N 1
ATOM 700 C CA . CYS A 1 92 ? -10.700 -2.513 8.683 1.00 92.81 92 CYS A CA 1
ATOM 701 C C . CYS A 1 92 ? -10.574 -3.112 10.084 1.00 92.81 92 CYS A C 1
ATOM 703 O O . CYS A 1 92 ? -9.764 -4.006 10.326 1.00 92.81 92 CYS A O 1
ATOM 705 N N . SER A 1 93 ? -11.410 -2.650 11.009 1.00 88.44 93 SER A N 1
ATOM 706 C CA . SER A 1 93 ? -11.537 -3.244 12.338 1.00 88.44 93 SER A CA 1
ATOM 707 C C . SER A 1 93 ? -12.996 -3.469 12.692 1.00 88.44 93 SER A C 1
ATOM 709 O O . SER A 1 93 ? -13.877 -2.670 12.357 1.00 88.44 93 SER A O 1
ATOM 711 N N . SER A 1 94 ? -13.269 -4.570 13.389 1.00 84.44 94 SER A N 1
ATOM 712 C CA . SER A 1 94 ? -14.618 -4.854 13.855 1.00 84.44 94 SER A CA 1
ATOM 713 C C . SER A 1 94 ? -14.972 -3.949 15.035 1.00 84.44 94 SER A C 1
ATOM 715 O O . SER A 1 94 ? -14.173 -3.698 15.943 1.00 84.44 94 SER A O 1
ATOM 717 N N . ARG A 1 95 ? -16.228 -3.493 15.080 1.00 69.94 95 ARG A N 1
ATOM 718 C CA . ARG A 1 95 ? -16.741 -2.722 16.227 1.00 69.94 95 ARG A CA 1
ATOM 719 C C . ARG A 1 95 ? -16.698 -3.517 17.541 1.00 69.94 95 ARG A C 1
ATOM 721 O O . ARG A 1 95 ? -16.699 -2.920 18.616 1.00 69.94 95 ARG A O 1
ATOM 728 N N . ILE A 1 96 ? -16.659 -4.847 17.456 1.00 64.69 96 ILE A N 1
ATOM 729 C CA . ILE A 1 96 ? -16.672 -5.768 18.597 1.00 64.69 96 ILE A CA 1
ATOM 730 C C . ILE A 1 96 ? -15.293 -5.802 19.277 1.00 64.69 96 ILE A C 1
ATOM 732 O O . ILE A 1 96 ? -15.218 -5.708 20.501 1.00 64.69 96 ILE A O 1
ATOM 736 N N . HIS A 1 97 ? -14.198 -5.827 18.506 1.00 55.34 97 HIS A N 1
ATOM 737 C CA . HIS A 1 97 ? -12.838 -5.896 19.057 1.00 55.34 97 HIS A CA 1
ATOM 738 C C . HIS A 1 97 ? -12.448 -4.658 19.877 1.00 55.34 97 HIS A C 1
ATOM 740 O O . HIS A 1 97 ? -11.794 -4.784 20.913 1.00 55.34 97 HIS A O 1
ATOM 746 N N . ARG A 1 98 ? -12.897 -3.464 19.465 1.00 53.50 98 ARG A N 1
ATOM 747 C CA . ARG A 1 98 ? -12.589 -2.213 20.177 1.00 53.50 98 ARG A CA 1
ATOM 748 C C . ARG A 1 98 ? -13.249 -2.147 21.558 1.00 53.50 98 ARG A C 1
ATOM 750 O O . ARG A 1 98 ? -12.630 -1.665 22.504 1.00 53.50 98 ARG A O 1
ATOM 757 N N . LYS A 1 99 ? -14.477 -2.669 21.689 1.00 54.53 99 LYS A N 1
ATOM 758 C CA . LYS A 1 99 ? -15.159 -2.759 22.990 1.00 54.53 99 LYS A CA 1
ATOM 759 C C . LYS A 1 99 ? -14.452 -3.744 23.919 1.00 54.53 99 LYS A C 1
ATOM 761 O O . LYS A 1 99 ? -14.234 -3.412 25.076 1.00 54.53 99 LYS A O 1
ATOM 766 N N . VAL A 1 100 ? -14.041 -4.909 23.414 1.00 55.34 100 VAL A N 1
ATOM 767 C CA . VAL A 1 100 ? -13.333 -5.911 24.228 1.00 55.34 100 VAL A CA 1
ATOM 768 C C . VAL A 1 100 ? -11.976 -5.382 24.699 1.00 55.34 100 VAL A C 1
ATOM 770 O O . VAL A 1 100 ? -11.714 -5.431 25.893 1.00 55.34 100 VAL A O 1
ATOM 773 N N . GLN A 1 101 ? -11.159 -4.777 23.825 1.00 54.03 101 GLN A N 1
ATOM 774 C CA . GLN A 1 101 ? -9.860 -4.218 24.235 1.00 54.03 101 GLN A CA 1
ATOM 775 C C . GLN A 1 101 ? -9.974 -3.108 25.290 1.00 54.03 101 GLN A C 1
ATOM 777 O O . GLN A 1 101 ? -9.159 -3.068 26.210 1.00 54.03 101 GLN A O 1
ATOM 782 N N . GLN A 1 102 ? -10.986 -2.234 25.205 1.00 52.59 102 GLN A N 1
ATOM 783 C CA . GLN A 1 102 ? -11.221 -1.235 26.255 1.00 52.59 102 GLN A CA 1
ATOM 784 C C . GLN A 1 102 ? -11.585 -1.874 27.600 1.00 52.59 102 GLN A C 1
ATOM 786 O O . GLN A 1 102 ? -11.127 -1.404 28.640 1.00 52.59 102 GLN A O 1
ATOM 791 N N . ILE A 1 103 ? -12.373 -2.951 27.589 1.00 54.81 103 ILE A N 1
ATOM 792 C CA . ILE A 1 103 ? -12.786 -3.644 28.814 1.00 54.81 103 ILE A CA 1
ATOM 793 C C . ILE A 1 103 ? -11.604 -4.410 29.430 1.00 54.81 103 ILE A C 1
ATOM 795 O O . ILE A 1 103 ? -11.410 -4.358 30.644 1.00 54.81 103 ILE A O 1
ATOM 799 N N . THR A 1 104 ? -10.771 -5.075 28.622 1.00 52.12 104 THR A N 1
ATOM 800 C CA . THR A 1 104 ? -9.629 -5.856 29.128 1.00 52.12 104 THR A CA 1
ATOM 801 C C . THR A 1 104 ? -8.533 -4.966 29.724 1.00 52.12 104 THR A C 1
ATOM 803 O O . THR A 1 104 ? -7.942 -5.327 30.739 1.00 52.12 104 THR A O 1
ATOM 806 N N . LEU A 1 105 ? -8.296 -3.775 29.159 1.00 51.03 105 LEU A N 1
ATOM 807 C CA . LEU A 1 105 ? -7.262 -2.862 29.660 1.00 51.03 105 LEU A CA 1
ATOM 808 C C . LEU A 1 105 ? -7.639 -2.229 31.015 1.00 51.03 105 LEU A C 1
ATOM 810 O O . LEU A 1 105 ? -6.784 -2.085 31.887 1.00 5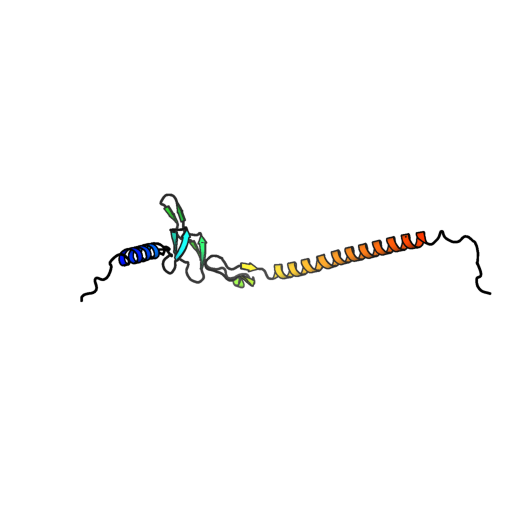1.03 105 LEU A O 1
ATOM 814 N N . TYR A 1 106 ? -8.920 -1.907 31.225 1.00 54.50 106 TYR A N 1
ATOM 815 C CA . TYR A 1 106 ? -9.405 -1.375 32.506 1.00 54.50 106 TYR A CA 1
ATOM 816 C C . TYR A 1 106 ? -9.619 -2.463 33.571 1.00 54.50 106 TYR A C 1
ATOM 818 O O . TYR A 1 106 ? -9.411 -2.207 34.757 1.00 54.50 106 TYR A O 1
ATOM 826 N N . GLY A 1 107 ? -9.992 -3.683 33.167 1.00 55.59 107 GLY A N 1
ATOM 827 C CA . GLY A 1 107 ? -10.253 -4.793 34.088 1.00 55.59 107 GLY A CA 1
ATOM 828 C C . GLY A 1 107 ? -9.002 -5.350 34.776 1.00 55.59 107 GLY A C 1
ATOM 829 O O . GLY A 1 107 ? -9.059 -5.718 35.945 1.00 55.59 107 GLY A O 1
ATOM 830 N N . CYS A 1 108 ? -7.853 -5.376 34.094 1.00 58.66 108 CYS A N 1
ATOM 831 C CA . CYS A 1 108 ? -6.602 -5.853 34.697 1.00 58.66 108 CYS A CA 1
ATOM 832 C C . CYS A 1 108 ? -5.937 -4.805 35.606 1.00 58.66 108 CYS A C 1
ATOM 834 O O . CYS A 1 108 ? -5.254 -5.166 36.563 1.00 58.66 108 CYS A O 1
ATOM 836 N N . SER A 1 109 ? -6.162 -3.512 35.347 1.00 63.47 109 SER A N 1
ATOM 837 C CA . SER A 1 109 ? -5.556 -2.423 36.123 1.00 63.47 109 SER A CA 1
ATOM 838 C C . SER A 1 109 ? -6.075 -2.365 37.565 1.00 63.47 109 SER A C 1
ATOM 840 O O . SER A 1 109 ? -5.286 -2.170 38.489 1.00 63.47 109 SER A O 1
ATOM 842 N N . SER A 1 110 ? -7.370 -2.612 37.787 1.00 70.19 110 SER A N 1
ATOM 843 C CA . SER A 1 110 ? -7.965 -2.577 39.130 1.00 70.19 110 SER A CA 1
ATOM 844 C C . SER A 1 110 ? -7.485 -3.721 40.027 1.00 70.19 110 SER A C 1
ATOM 846 O O . SER A 1 110 ? -7.220 -3.500 41.207 1.00 70.19 110 SER A O 1
ATOM 848 N N . VAL A 1 111 ? -7.308 -4.925 39.474 1.00 77.38 111 VAL A N 1
ATOM 849 C CA . VAL A 1 111 ? -6.803 -6.087 40.223 1.00 77.38 111 VAL A CA 1
ATOM 850 C C . VAL A 1 111 ? -5.344 -5.878 40.620 1.00 77.38 111 VAL A C 1
ATOM 852 O O . VAL A 1 111 ? -4.989 -6.079 41.779 1.00 77.38 111 VAL A O 1
ATOM 855 N N . ILE A 1 112 ? -4.506 -5.408 39.690 1.00 79.94 112 ILE A N 1
ATOM 856 C CA . ILE A 1 112 ? -3.094 -5.117 39.975 1.00 79.94 112 ILE A CA 1
ATOM 857 C C . ILE A 1 112 ? -2.985 -3.999 41.021 1.00 79.94 112 ILE A C 1
ATOM 859 O O . ILE A 1 112 ? -2.236 -4.142 41.985 1.00 79.94 112 ILE A O 1
ATOM 863 N N . ALA A 1 113 ? -3.775 -2.928 40.895 1.00 81.88 113 ALA A N 1
ATOM 864 C CA . ALA A 1 113 ? -3.804 -1.846 41.878 1.00 81.88 113 ALA A CA 1
ATOM 865 C C . ALA A 1 113 ? -4.233 -2.336 43.272 1.00 81.88 113 ALA A C 1
ATOM 867 O O . ALA A 1 113 ? -3.600 -1.980 44.264 1.00 81.88 113 ALA A O 1
ATOM 868 N N . ALA A 1 114 ? -5.255 -3.193 43.363 1.00 85.12 114 ALA A N 1
ATOM 869 C CA . ALA A 1 114 ? -5.705 -3.761 44.632 1.00 85.12 114 ALA A CA 1
ATOM 870 C C . ALA A 1 114 ? -4.632 -4.643 45.293 1.00 85.12 114 ALA A C 1
ATOM 872 O O . ALA A 1 114 ? -4.406 -4.533 46.498 1.00 85.12 114 ALA A O 1
ATOM 873 N N . VAL A 1 115 ? -3.933 -5.475 44.512 1.00 87.94 115 VAL A N 1
ATOM 874 C CA . VAL A 1 115 ? -2.838 -6.326 45.009 1.00 87.94 115 VAL A CA 1
ATOM 875 C C . VAL A 1 115 ? -1.661 -5.482 45.500 1.00 87.94 115 VAL A C 1
ATOM 877 O O . VAL A 1 115 ? -1.133 -5.743 46.580 1.00 87.94 115 VAL A O 1
ATOM 880 N N . VAL A 1 116 ? -1.278 -4.440 44.755 1.00 87.44 116 VAL A N 1
ATOM 881 C CA . VAL A 1 116 ? -0.204 -3.520 45.162 1.00 87.44 116 VAL A CA 1
ATOM 882 C C . VAL A 1 116 ? -0.581 -2.779 46.444 1.00 87.44 116 VAL A C 1
ATOM 884 O O . VAL A 1 116 ? 0.217 -2.736 47.378 1.00 87.44 116 VAL A O 1
ATOM 887 N N . MET A 1 117 ? -1.807 -2.258 46.539 1.00 88.50 117 MET A N 1
ATOM 888 C CA . MET A 1 117 ? -2.284 -1.582 47.749 1.00 88.50 117 MET A CA 1
ATOM 889 C C . MET A 1 117 ? -2.296 -2.520 48.962 1.00 88.50 117 MET A C 1
ATOM 891 O O . MET A 1 117 ? -1.838 -2.133 50.035 1.00 88.50 117 MET A O 1
ATOM 895 N N . LEU A 1 118 ? -2.746 -3.768 48.796 1.00 92.38 118 LEU A N 1
ATOM 896 C CA . LEU A 1 118 ? -2.693 -4.781 49.854 1.00 92.38 118 LEU A CA 1
ATOM 897 C C . LEU A 1 118 ? -1.257 -5.075 50.298 1.00 92.38 118 LEU A C 1
ATOM 899 O O . LEU A 1 118 ? -0.993 -5.119 51.498 1.00 92.38 118 LEU A O 1
ATOM 903 N N . ALA A 1 119 ? -0.321 -5.226 49.359 1.00 90.56 119 ALA A N 1
ATOM 904 C CA . ALA A 1 119 ? 1.084 -5.467 49.677 1.00 90.56 119 ALA A CA 1
ATOM 905 C C . ALA A 1 119 ? 1.703 -4.302 50.469 1.00 90.56 119 ALA A C 1
ATOM 907 O O . ALA A 1 119 ? 2.407 -4.533 51.453 1.00 90.56 119 ALA A O 1
ATOM 908 N N . VAL A 1 120 ? 1.391 -3.056 50.093 1.00 91.31 120 VAL A N 1
ATOM 909 C CA . VAL A 1 120 ? 1.846 -1.854 50.812 1.00 91.31 120 VAL A CA 1
ATOM 910 C C . VAL A 1 120 ? 1.270 -1.805 52.229 1.00 91.31 120 VAL A C 1
ATOM 912 O O . VAL A 1 120 ? 2.011 -1.541 53.175 1.00 91.31 120 VAL A O 1
ATOM 915 N N . ILE A 1 121 ? -0.021 -2.108 52.403 1.00 91.50 121 ILE A N 1
ATOM 916 C CA . ILE A 1 121 ? -0.664 -2.145 53.726 1.00 91.50 121 ILE A CA 1
ATOM 917 C C . ILE A 1 121 ? -0.023 -3.223 54.609 1.00 91.50 121 ILE A C 1
ATOM 919 O O . ILE A 1 121 ? 0.318 -2.949 55.758 1.00 91.50 121 ILE A O 1
ATOM 923 N N . VAL A 1 122 ? 0.193 -4.431 54.078 1.00 92.25 122 VAL A N 1
ATOM 924 C CA . VAL A 1 122 ? 0.830 -5.530 54.823 1.00 92.25 122 VAL A CA 1
ATOM 925 C C . VAL A 1 122 ? 2.256 -5.162 55.232 1.00 92.25 122 VAL A C 1
ATOM 927 O O . VAL A 1 122 ? 2.624 -5.369 56.389 1.00 92.25 122 VAL A O 1
ATOM 930 N N . ALA A 1 123 ? 3.036 -4.564 54.327 1.00 89.44 123 ALA A N 1
ATOM 931 C CA . ALA A 1 123 ? 4.382 -4.092 54.635 1.00 89.44 123 ALA A CA 1
ATOM 932 C C . ALA A 1 123 ? 4.362 -3.029 55.745 1.00 89.44 123 ALA A C 1
ATOM 934 O O . ALA A 1 123 ? 5.095 -3.157 56.725 1.00 89.44 123 ALA A O 1
ATOM 935 N N . ALA A 1 124 ? 3.479 -2.030 55.651 1.00 88.44 124 ALA A N 1
ATOM 936 C CA . ALA A 1 124 ? 3.330 -1.002 56.679 1.00 88.44 124 ALA A CA 1
ATOM 937 C C . ALA A 1 124 ? 2.954 -1.606 58.044 1.00 88.44 124 ALA A C 1
ATOM 939 O O . ALA A 1 124 ? 3.575 -1.284 59.056 1.00 88.44 124 ALA A O 1
ATOM 940 N N . CYS A 1 125 ? 1.999 -2.542 58.083 1.00 89.19 125 CYS A N 1
ATOM 941 C CA . CYS A 1 125 ? 1.624 -3.241 59.312 1.00 89.19 125 CYS A CA 1
ATOM 942 C C . CYS A 1 125 ? 2.785 -4.051 59.909 1.00 89.19 125 CYS A C 1
ATOM 944 O O . CYS A 1 125 ? 2.947 -4.070 61.131 1.00 89.19 125 CYS A O 1
ATOM 946 N N . TYR A 1 126 ? 3.591 -4.703 59.068 1.00 87.75 126 TYR A N 1
ATOM 947 C CA . TYR A 1 126 ? 4.761 -5.466 59.497 1.00 87.75 126 TYR A CA 1
ATOM 948 C C . TYR A 1 126 ? 5.835 -4.558 60.112 1.00 87.75 126 TYR A C 1
ATOM 950 O O . TYR A 1 126 ? 6.297 -4.822 61.223 1.00 87.75 126 TYR A O 1
ATOM 958 N N . PHE A 1 127 ? 6.160 -3.437 59.459 1.00 83.38 127 PHE A N 1
ATOM 959 C CA . PHE A 1 127 ? 7.098 -2.452 60.003 1.00 83.38 127 PHE A CA 1
ATOM 960 C C . PHE A 1 127 ? 6.592 -1.837 61.315 1.00 83.38 127 PHE A C 1
ATOM 962 O O . PHE A 1 127 ? 7.341 -1.795 62.287 1.00 83.38 127 PHE A O 1
ATOM 969 N N . CYS A 1 128 ? 5.311 -1.459 61.409 1.00 76.94 128 CYS A N 1
ATOM 970 C CA . CYS A 1 128 ? 4.740 -0.941 62.658 1.00 76.94 128 CYS A CA 1
ATOM 971 C C . CYS A 1 128 ? 4.785 -1.958 63.810 1.00 76.94 128 CYS A C 1
ATOM 973 O O . CYS A 1 128 ? 4.952 -1.567 64.966 1.00 76.94 128 CYS A O 1
ATOM 975 N N . ARG A 1 129 ? 4.623 -3.257 63.521 1.00 76.12 129 ARG A N 1
ATOM 976 C CA . ARG A 1 129 ? 4.753 -4.325 64.524 1.00 76.12 129 ARG A CA 1
ATOM 977 C C . ARG A 1 129 ? 6.189 -4.435 65.031 1.00 76.12 129 ARG A C 1
ATOM 979 O O . ARG A 1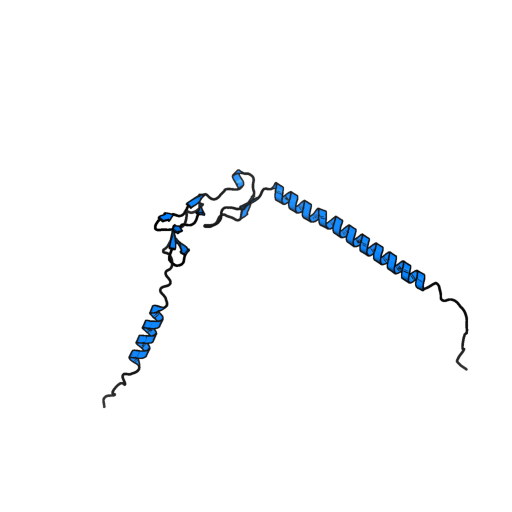 129 ? 6.372 -4.490 66.240 1.00 76.12 129 ARG A O 1
ATOM 986 N N . ILE A 1 130 ? 7.181 -4.397 64.140 1.00 72.38 130 ILE A N 1
ATOM 987 C CA . ILE A 1 130 ? 8.602 -4.444 64.519 1.00 72.38 130 ILE A CA 1
ATOM 988 C C . ILE A 1 130 ? 8.991 -3.219 65.352 1.00 72.38 130 ILE A C 1
ATOM 990 O O . ILE A 1 130 ? 9.621 -3.373 66.395 1.00 72.38 130 ILE A O 1
ATOM 994 N N . SER A 1 131 ? 8.568 -2.016 64.951 1.00 65.50 131 SER A N 1
ATOM 995 C CA . SER A 1 131 ? 8.853 -0.790 65.706 1.00 65.50 131 SER A CA 1
ATOM 996 C C . SER A 1 131 ? 8.230 -0.806 67.105 1.00 65.50 131 SER A C 1
ATOM 998 O O . SER A 1 131 ? 8.871 -0.375 68.054 1.00 65.50 131 SER A O 1
ATOM 1000 N N . LYS A 1 132 ? 7.019 -1.362 67.267 1.00 57.44 132 LYS A N 1
ATOM 1001 C CA . LYS A 1 132 ? 6.399 -1.527 68.594 1.00 57.44 132 LYS A CA 1
ATOM 1002 C C . LYS A 1 132 ? 7.089 -2.576 69.463 1.00 57.44 132 LYS A C 1
ATOM 1004 O O . LYS A 1 132 ? 7.095 -2.431 70.679 1.00 57.44 132 LYS A O 1
ATOM 1009 N N . SER A 1 133 ? 7.659 -3.619 68.866 1.00 52.94 133 SER A N 1
ATOM 1010 C CA . SER A 1 133 ? 8.423 -4.631 69.603 1.00 52.94 133 SER A CA 1
ATOM 1011 C C . SER A 1 133 ? 9.796 -4.131 70.062 1.00 52.94 133 SER A C 1
ATOM 1013 O O . SER A 1 133 ? 10.336 -4.688 71.008 1.00 52.94 133 SER A O 1
ATOM 1015 N N . ALA A 1 134 ? 10.340 -3.078 69.444 1.00 51.44 134 ALA A N 1
ATOM 1016 C CA . ALA A 1 134 ? 11.611 -2.471 69.842 1.00 51.44 134 ALA A CA 1
ATOM 1017 C C . ALA A 1 134 ? 11.492 -1.460 71.003 1.00 51.44 134 ALA A C 1
ATOM 1019 O O . ALA A 1 134 ? 12.507 -1.085 71.576 1.00 51.44 134 ALA A O 1
ATOM 1020 N N . GLU A 1 135 ? 10.279 -1.033 71.373 1.00 50.53 135 GLU A N 1
ATOM 1021 C CA . GLU A 1 135 ? 10.056 -0.010 72.414 1.00 50.53 135 GLU A CA 1
ATOM 1022 C C . GLU A 1 135 ? 9.587 -0.593 73.764 1.00 50.53 135 GLU A C 1
ATOM 1024 O O . GLU A 1 135 ? 9.276 0.146 74.692 1.00 50.53 135 GLU A O 1
ATOM 1029 N N . SER A 1 136 ? 9.545 -1.925 73.904 1.00 47.06 136 SER A N 1
ATOM 1030 C CA . SER A 1 136 ? 9.068 -2.597 75.126 1.00 47.06 136 SER A CA 1
ATOM 1031 C C . SER A 1 136 ? 10.158 -3.311 75.940 1.00 47.06 136 SER A C 1
ATOM 1033 O O . SER A 1 136 ? 9.809 -4.127 76.785 1.00 47.06 136 SER A O 1
ATOM 1035 N N . ASP A 1 137 ? 11.438 -2.980 75.742 1.00 49.25 137 ASP A N 1
ATOM 1036 C CA . ASP A 1 137 ? 12.546 -3.387 76.624 1.00 49.25 137 ASP A CA 1
ATOM 1037 C C . ASP A 1 137 ? 13.423 -2.165 76.948 1.00 49.25 137 ASP A C 1
ATOM 1039 O O . ASP A 1 137 ? 14.522 -1.985 76.430 1.00 49.25 137 ASP A O 1
ATOM 1043 N N . GLY A 1 138 ? 12.899 -1.263 77.781 1.00 47.59 138 GLY A N 1
ATOM 1044 C CA . GLY A 1 138 ? 13.580 -0.010 78.117 1.00 47.59 138 GLY A CA 1
ATOM 1045 C C . GLY A 1 138 ? 13.006 0.715 79.330 1.00 47.59 138 GLY A C 1
ATOM 1046 O O . GLY A 1 138 ? 12.892 1.933 79.316 1.00 47.59 138 GLY A O 1
ATOM 1047 N N . SER A 1 139 ? 12.622 -0.017 80.378 1.00 46.31 139 SER A N 1
ATOM 1048 C CA . SER A 1 139 ? 12.293 0.571 81.680 1.00 46.31 139 SER A CA 1
ATOM 1049 C C . SER A 1 139 ? 13.064 -0.151 82.781 1.00 46.31 139 SER A C 1
ATOM 1051 O O . SER A 1 139 ? 12.602 -1.169 83.286 1.00 46.31 139 SER A O 1
ATOM 1053 N N . SER A 1 140 ? 14.228 0.381 83.170 1.00 44.47 140 SER A N 1
ATOM 1054 C CA . SER A 1 140 ? 14.830 0.097 84.479 1.00 44.47 140 SER A CA 1
ATOM 1055 C C . SER A 1 140 ? 15.850 1.168 84.904 1.00 44.47 140 SER A C 1
ATOM 1057 O O . SER A 1 140 ? 16.993 1.145 84.470 1.00 44.47 140 SER A O 1
ATOM 1059 N N . ALA A 1 141 ? 15.378 2.048 85.794 1.00 47.31 141 ALA A N 1
ATOM 1060 C CA . ALA A 1 141 ? 16.034 2.656 86.965 1.00 47.31 141 ALA A CA 1
ATOM 1061 C C . ALA A 1 141 ? 17.370 3.444 86.870 1.00 47.31 141 ALA A C 1
ATOM 1063 O O . ALA A 1 141 ? 18.403 2.929 86.459 1.00 47.31 141 ALA A O 1
ATOM 1064 N N . GLY A 1 142 ? 17.330 4.643 87.483 1.00 37.25 142 GLY A N 1
ATOM 1065 C CA . GLY A 1 142 ? 18.455 5.457 87.987 1.00 37.25 142 GLY A CA 1
ATOM 1066 C C . GLY A 1 142 ? 18.744 6.689 87.124 1.00 37.25 142 GLY A C 1
ATOM 1067 O O . GLY A 1 142 ? 18.968 6.549 85.934 1.00 37.25 142 GLY A O 1
ATOM 1068 N N . GLU A 1 143 ? 18.772 7.944 87.567 1.00 36.78 143 GLU A N 1
ATOM 1069 C CA . GLU A 1 143 ? 18.593 8.675 88.833 1.00 36.78 143 GLU A CA 1
ATOM 1070 C C . GLU A 1 143 ? 18.424 10.169 88.421 1.00 36.78 143 GLU A C 1
ATOM 1072 O O . GLU A 1 143 ? 18.856 10.534 87.322 1.00 36.78 143 GLU A O 1
ATOM 1077 N N . PRO A 1 144 ? 17.841 11.070 89.238 1.00 45.69 144 PRO A N 1
ATOM 1078 C CA . PRO A 1 144 ? 17.746 12.485 88.893 1.00 45.69 144 PRO A CA 1
ATOM 1079 C C . PRO A 1 144 ? 18.952 13.260 89.447 1.00 45.69 144 PRO A C 1
ATOM 1081 O O . PRO A 1 144 ? 19.041 13.504 90.648 1.00 45.69 144 PRO A O 1
ATOM 1084 N N . PHE A 1 145 ? 19.856 13.723 88.582 1.00 36.31 145 PHE A N 1
ATOM 1085 C CA . PHE A 1 145 ? 20.816 14.757 88.979 1.00 36.31 145 PHE A CA 1
ATOM 1086 C C . PHE A 1 145 ? 20.185 16.144 88.831 1.00 36.31 145 PHE A C 1
ATOM 1088 O O . PHE A 1 145 ? 20.010 16.670 87.733 1.00 36.31 145 PHE A O 1
ATOM 1095 N N . HIS A 1 146 ? 19.836 16.718 89.982 1.00 41.72 146 HIS A N 1
ATOM 1096 C CA . HIS A 1 146 ? 19.518 18.129 90.174 1.00 41.72 146 HIS A CA 1
ATOM 1097 C C . HIS A 1 146 ? 20.744 19.009 89.886 1.00 41.72 146 HIS A C 1
ATOM 1099 O O . HIS A 1 146 ? 21.804 18.798 90.473 1.00 41.72 146 HIS A O 1
ATOM 1105 N N . ILE A 1 147 ? 20.576 20.053 89.067 1.00 38.25 147 ILE A N 1
ATOM 1106 C CA . ILE A 1 147 ? 21.488 21.206 89.011 1.00 38.25 147 ILE A CA 1
ATOM 1107 C C . ILE A 1 147 ? 20.654 22.490 88.903 1.00 38.25 147 ILE A C 1
ATOM 1109 O O . ILE A 1 147 ? 20.146 22.809 87.829 1.00 38.25 147 ILE A O 1
ATOM 1113 N N . SER A 1 148 ? 20.529 23.234 90.007 1.00 37.56 148 SER A N 1
ATOM 1114 C CA . SER A 1 148 ? 20.971 24.642 90.113 1.00 37.56 148 SER A CA 1
ATOM 1115 C C . SER A 1 148 ? 20.546 25.276 91.447 1.00 37.56 148 SER A C 1
ATOM 1117 O O . SER A 1 148 ? 19.355 25.467 91.666 1.00 37.56 148 SER A O 1
ATOM 1119 N N . ILE A 1 149 ? 21.578 25.638 92.228 1.00 36.22 149 ILE A N 1
ATOM 1120 C CA . ILE A 1 149 ? 21.673 26.582 93.369 1.00 36.22 149 ILE A CA 1
ATOM 1121 C C . ILE A 1 149 ? 20.807 26.281 94.598 1.00 36.22 149 ILE A C 1
ATOM 1123 O O . ILE A 1 149 ? 19.587 26.538 94.573 1.00 36.22 149 ILE A O 1
#

Secondary structure (DSSP, 8-state):
-------SSHHHHHHHHHHHHTT----PPPTTEEEEETTEEEEPPPTTEEEEE--EEETTEEE--EEEEPP-GGGGTPEEEE--BTTBPPEEE-HHHHHHHHHHHHHHHHHHHHHHHHHHHHHHHHHHHHHHHTSSS------------

Organism: NCBI:txid369639

Sequence (149 aa):
MKPTMNQPETKRVLAIFVAAFSILCVATCPENHFQVHETLCCLNCQEGDYVARNCSEAHGLHTGVLCNPCRRCEKNGEITVSNCTQFSDTQCSSRIHRKVQQITLYGCSSVIAAVVMLAVIVAACYFCRISKSAESDGSSAGEPFHISI

InterPro domains:
  IPR001368 TNFR/NGFR cysteine-rich region [PF00020] (66-92)
  IPR001368 TNFR/NGFR cysteine-rich region [PS50050] (44-92)

Radius of gyration: 40.56 Å; chains: 1; bounding box: 68×65×120 Å

pLDDT: mean 73.16, std 20.05, range [36.22, 97.06]

Foldseek 3Di:
DDDDDDPDPPVVVVVVVVVVVVPPPQPDDDPQWDDPDSPDTAGFDDPQWAFPDPWDADPNDTDHTDIDGADDQVVVCWDFPDPDDNHDHTDTDHPVVVVVVVCVVVVVVVVVVVVVVVVVVVVVVVVVVVVVVVPPPDDDDDDDDDDDD